Protein AF-A0A8S2YI20-F1 (afdb_monomer_lite)

Foldseek 3Di:
DDDDFAWPDWDADPVNQWIWTAGPVRDIDIDGPDPVVCCVVVVVVVVVVVVVVVVVVPDPVVPPPPVPPDDPDD

pLDDT: mean 70.21, std 16.64, range [43.0, 95.19]

Organism: NCBI:txid392030

Secondary structure (DSSP, 8-state):
-PPPPPEEEEEE-TTSSEEEEEETTS-EEEEES--TT-THHHHHHHHHHHHHHHHHT--TTSGGGSTTS-----

Sequence (74 aa):
MKCPAKVRQAVATQDGQALVVGYEDGAVQMFLIADPFEPENVEHLKQWRQQQLEAMAVDPAQQETIDQYIEPSV

Structure (mmCIF, N/CA/C/O backbone):
data_AF-A0A8S2YI20-F1
#
_entry.id   AF-A0A8S2YI20-F1
#
loop_
_atom_site.group_PDB
_atom_site.id
_atom_site.type_symbol
_atom_site.label_atom_id
_atom_site.label_alt_id
_atom_site.label_comp_id
_atom_site.label_asym_id
_atom_site.label_entity_id
_atom_site.label_seq_id
_atom_site.pdbx_PDB_ins_code
_atom_site.Cartn_x
_atom_site.Cartn_y
_atom_site.Cartn_z
_atom_site.occupancy
_atom_site.B_iso_or_equiv
_atom_site.auth_seq_id
_atom_site.auth_comp_id
_atom_site.auth_asym_id
_atom_site.auth_atom_id
_atom_site.pdbx_PDB_model_num
ATOM 1 N N . MET A 1 1 ? -6.993 -23.920 -4.008 1.00 48.09 1 MET A N 1
ATOM 2 C CA . MET A 1 1 ? -6.641 -22.483 -3.973 1.00 48.09 1 MET A CA 1
ATOM 3 C C . MET A 1 1 ? -7.908 -21.685 -4.239 1.00 48.09 1 MET A C 1
ATOM 5 O O . MET A 1 1 ? -8.530 -21.934 -5.261 1.00 48.09 1 MET A O 1
ATOM 9 N N . LYS A 1 2 ? -8.348 -20.810 -3.323 1.00 55.28 2 LYS A N 1
ATOM 10 C CA . LYS A 1 2 ? -9.420 -19.844 -3.626 1.00 55.28 2 LYS A CA 1
ATOM 11 C C . LYS A 1 2 ? -8.830 -18.778 -4.550 1.00 55.28 2 LYS A C 1
ATOM 13 O O . LYS A 1 2 ? -7.755 -18.265 -4.250 1.00 55.28 2 LYS A O 1
ATOM 18 N N . CYS A 1 3 ? -9.492 -18.482 -5.665 1.00 49.78 3 CYS A N 1
ATOM 19 C CA . CYS A 1 3 ? -9.149 -17.321 -6.482 1.00 49.78 3 CYS A CA 1
ATOM 20 C C . CYS A 1 3 ? -9.291 -16.060 -5.610 1.00 49.78 3 CYS A C 1
ATOM 22 O O . CYS A 1 3 ? -10.284 -15.971 -4.880 1.00 49.78 3 CYS A O 1
ATOM 24 N N . PRO A 1 4 ? -8.332 -15.120 -5.629 1.00 68.94 4 PRO A N 1
ATOM 25 C CA . PRO A 1 4 ? -8.474 -13.877 -4.882 1.00 68.94 4 PRO A CA 1
ATOM 26 C C . PRO A 1 4 ? -9.682 -13.095 -5.413 1.00 68.94 4 PRO A C 1
ATOM 28 O O . PRO A 1 4 ? -9.906 -13.032 -6.624 1.00 68.94 4 PRO A O 1
ATOM 31 N N . ALA A 1 5 ? -10.492 -12.554 -4.502 1.00 83.75 5 ALA A N 1
ATOM 32 C CA . ALA A 1 5 ? -11.681 -11.790 -4.853 1.00 83.75 5 ALA A CA 1
ATOM 33 C C . ALA A 1 5 ? -11.309 -10.527 -5.646 1.00 83.75 5 ALA A C 1
ATOM 35 O O . ALA A 1 5 ? -10.231 -9.957 -5.462 1.00 83.75 5 ALA A O 1
ATOM 36 N N . LYS A 1 6 ? -12.200 -10.081 -6.539 1.00 91.25 6 LYS A N 1
ATOM 37 C CA . LYS A 1 6 ? -11.981 -8.855 -7.316 1.00 91.25 6 LYS A CA 1
ATOM 38 C C . LYS A 1 6 ? -11.980 -7.638 -6.398 1.00 91.25 6 LYS A C 1
ATOM 40 O O . LYS A 1 6 ? -12.841 -7.512 -5.528 1.00 91.25 6 LYS A O 1
ATOM 45 N N . VAL A 1 7 ? -11.031 -6.734 -6.621 1.00 92.44 7 VAL A N 1
ATOM 46 C CA . VAL A 1 7 ? -10.994 -5.434 -5.946 1.00 92.44 7 VAL A CA 1
ATOM 47 C C . VAL A 1 7 ? -12.084 -4.547 -6.532 1.00 92.44 7 VAL A C 1
ATOM 49 O O . VAL A 1 7 ? -12.124 -4.328 -7.741 1.00 92.44 7 VAL A O 1
ATOM 52 N N . ARG A 1 8 ? -12.950 -4.020 -5.667 1.00 93.81 8 ARG A N 1
ATOM 53 C CA . ARG A 1 8 ? -13.990 -3.057 -6.042 1.00 93.81 8 ARG A CA 1
ATOM 54 C C . ARG A 1 8 ? -13.530 -1.619 -5.834 1.00 93.81 8 ARG A C 1
ATOM 56 O O . ARG A 1 8 ? -13.864 -0.751 -6.634 1.00 93.81 8 ARG A O 1
ATOM 63 N N . GLN A 1 9 ? -12.806 -1.357 -4.748 1.00 91.50 9 GLN A N 1
ATOM 64 C CA . GLN A 1 9 ? -12.359 -0.011 -4.395 1.00 91.50 9 GLN A CA 1
ATOM 65 C C . GLN A 1 9 ? -11.059 -0.053 -3.593 1.00 91.50 9 GLN A C 1
ATOM 67 O O . GLN A 1 9 ? -10.840 -0.975 -2.809 1.00 91.50 9 GLN A O 1
ATOM 72 N N . ALA A 1 10 ? -10.227 0.974 -3.759 1.00 92.12 10 ALA A N 1
ATOM 73 C CA . ALA A 1 10 ? -9.046 1.203 -2.941 1.00 92.12 10 ALA A CA 1
ATOM 74 C C . ALA A 1 10 ? -8.959 2.683 -2.539 1.00 92.12 10 ALA A C 1
ATOM 76 O O . ALA A 1 10 ? -9.227 3.561 -3.361 1.00 92.12 10 ALA A O 1
ATOM 77 N N . VAL A 1 11 ? -8.612 2.955 -1.280 1.00 92.88 11 VAL A N 1
ATOM 78 C CA . VAL A 1 11 ? -8.484 4.312 -0.723 1.00 92.88 11 VAL A CA 1
ATOM 79 C C . VAL A 1 11 ? -7.235 4.383 0.149 1.00 92.88 11 VAL A C 1
ATOM 81 O O . VAL A 1 11 ? -7.053 3.554 1.038 1.00 92.88 11 VAL A O 1
ATOM 84 N N . ALA A 1 12 ? -6.375 5.370 -0.101 1.00 88.19 12 ALA A N 1
ATOM 85 C CA . ALA A 1 12 ? -5.248 5.667 0.777 1.00 88.19 12 ALA A CA 1
ATOM 86 C C . ALA A 1 12 ? -5.716 6.497 1.980 1.00 88.19 12 ALA A C 1
ATOM 88 O O . ALA A 1 12 ? -6.571 7.377 1.837 1.00 88.19 1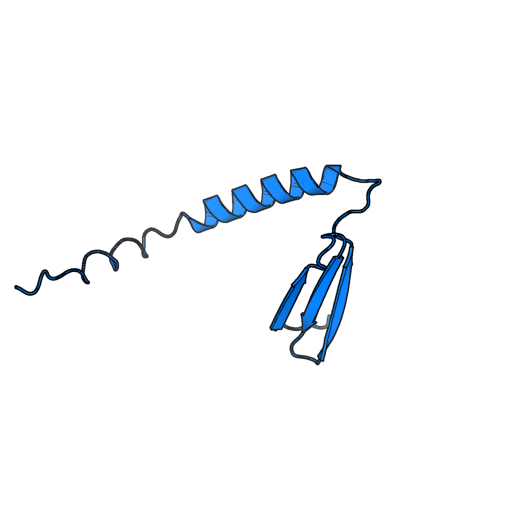2 ALA A O 1
ATOM 89 N N . THR A 1 13 ? -5.159 6.240 3.162 1.00 84.00 13 THR A N 1
ATOM 90 C CA . THR A 1 13 ? -5.367 7.113 4.319 1.00 84.00 13 THR A CA 1
ATOM 91 C C . THR A 1 13 ? -4.761 8.486 4.051 1.00 84.00 13 THR A C 1
ATOM 93 O O . THR A 1 13 ? -3.799 8.630 3.297 1.00 84.00 13 THR A O 1
ATOM 96 N N . GLN A 1 14 ? -5.336 9.525 4.657 1.00 84.62 14 GLN A N 1
ATOM 97 C CA . GLN A 1 14 ? -4.912 10.907 4.412 1.00 84.62 14 GLN A CA 1
ATOM 98 C C . GLN A 1 14 ? -3.449 11.162 4.815 1.00 84.62 14 GLN A C 1
ATOM 100 O O . GLN A 1 14 ? -2.787 12.008 4.222 1.00 84.62 14 GLN A O 1
ATOM 105 N N . ASP A 1 15 ? -2.944 10.421 5.800 1.00 79.88 15 ASP A N 1
ATOM 106 C CA . ASP A 1 15 ? -1.546 10.444 6.241 1.00 79.88 15 ASP A CA 1
ATOM 107 C C . ASP A 1 15 ? -0.601 9.620 5.343 1.00 79.88 15 ASP A C 1
ATOM 109 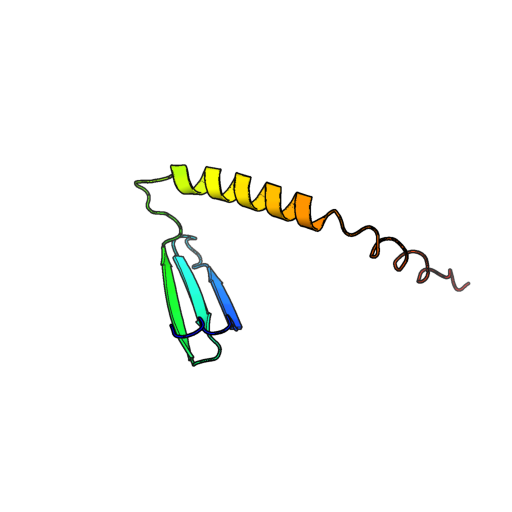O O . ASP A 1 15 ? 0.607 9.617 5.572 1.00 79.88 15 ASP A O 1
ATOM 113 N N . GLY A 1 16 ? -1.130 8.922 4.332 1.00 79.25 16 GLY A N 1
ATOM 114 C CA . GLY A 1 16 ? -0.369 8.104 3.389 1.00 79.25 16 GLY A CA 1
ATOM 115 C C . GLY A 1 16 ? 0.237 6.831 3.982 1.00 79.25 16 GLY A C 1
ATOM 116 O O . GLY A 1 16 ? 1.022 6.173 3.303 1.00 79.25 16 GLY A O 1
ATOM 117 N N . GLN A 1 17 ? -0.097 6.470 5.224 1.00 80.31 17 GLN A N 1
ATOM 118 C CA . GLN A 1 17 ? 0.517 5.325 5.905 1.00 80.31 17 GLN A CA 1
ATOM 119 C C . GLN A 1 17 ? -0.158 3.999 5.574 1.00 80.31 17 GLN A C 1
ATOM 121 O O . GLN A 1 17 ? 0.459 2.947 5.743 1.00 80.31 17 GLN A O 1
ATOM 126 N N . ALA A 1 18 ? -1.397 4.024 5.083 1.00 83.94 18 ALA A N 1
ATOM 127 C CA . ALA A 1 18 ? -2.135 2.817 4.771 1.00 83.94 18 ALA A CA 1
ATOM 128 C C . ALA A 1 18 ? -2.955 2.915 3.481 1.00 83.94 18 ALA A C 1
ATOM 130 O O . ALA A 1 18 ? -3.408 3.981 3.063 1.00 83.94 18 ALA A O 1
ATOM 131 N N . LEU A 1 19 ? -3.177 1.754 2.869 1.00 88.62 19 LEU A N 1
ATOM 132 C CA . LEU A 1 19 ? -4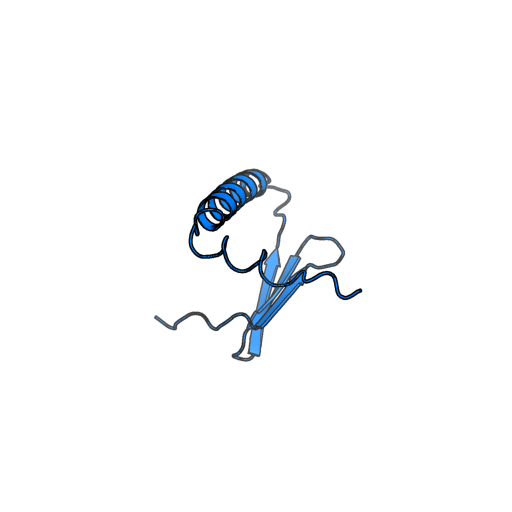.097 1.528 1.766 1.00 88.62 19 LEU A CA 1
ATOM 133 C C . LEU A 1 19 ? -5.195 0.580 2.239 1.00 88.62 19 LEU A C 1
ATOM 135 O O . LEU A 1 19 ? -4.914 -0.549 2.637 1.00 88.62 19 LEU A O 1
ATOM 139 N N . VAL A 1 20 ? -6.446 1.014 2.158 1.00 91.88 20 VAL A N 1
ATOM 140 C CA . VAL A 1 20 ? -7.613 0.173 2.427 1.00 91.88 20 VAL A CA 1
ATOM 141 C C . VAL A 1 20 ? -8.182 -0.310 1.099 1.00 91.88 20 VAL A C 1
ATOM 143 O O . VAL A 1 20 ? -8.493 0.497 0.225 1.00 91.88 20 VAL A O 1
ATOM 146 N N . VAL A 1 21 ? -8.327 -1.624 0.953 1.00 94.12 21 VAL A N 1
ATOM 147 C CA . VAL A 1 21 ? -8.854 -2.294 -0.240 1.00 94.12 21 VAL A CA 1
ATOM 148 C C . VAL A 1 21 ? -10.137 -3.029 0.123 1.00 94.12 21 VAL A C 1
ATOM 150 O O . VAL A 1 21 ? -10.142 -3.873 1.019 1.00 94.12 21 VAL A O 1
ATOM 153 N N . GLY A 1 22 ? -11.220 -2.707 -0.581 1.00 91.69 22 GLY A N 1
ATOM 154 C CA . GLY A 1 22 ? -12.503 -3.398 -0.498 1.00 91.69 22 GLY A CA 1
ATOM 155 C C . GLY A 1 22 ? -12.706 -4.333 -1.688 1.00 91.69 22 GLY A C 1
ATOM 156 O O . GLY A 1 22 ? -12.519 -3.936 -2.844 1.00 91.69 22 GLY A O 1
ATOM 157 N N . TYR A 1 23 ? -13.116 -5.565 -1.405 1.00 95.19 23 TYR A N 1
ATOM 158 C CA . TYR A 1 23 ? -13.346 -6.621 -2.388 1.00 95.19 23 TYR A CA 1
ATOM 159 C C . TYR 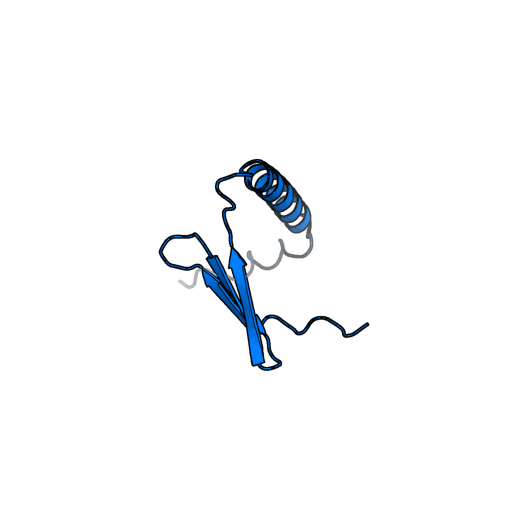A 1 23 ? -14.844 -6.801 -2.693 1.00 95.19 23 TYR A C 1
ATOM 161 O O . TYR A 1 23 ? -15.711 -6.416 -1.906 1.00 95.19 23 TYR A O 1
ATOM 169 N N . GLU A 1 24 ? -15.173 -7.389 -3.846 1.00 94.38 24 GLU A N 1
ATOM 170 C CA . GLU A 1 24 ? -16.565 -7.670 -4.246 1.00 94.38 24 GLU A CA 1
ATOM 171 C C . GLU A 1 24 ? -17.276 -8.676 -3.330 1.00 94.38 24 GLU A C 1
ATOM 173 O O . GLU A 1 24 ? -18.499 -8.640 -3.215 1.00 94.38 24 GLU A O 1
ATOM 178 N N . ASP A 1 25 ? -16.524 -9.546 -2.652 1.00 92.38 25 ASP A N 1
ATOM 179 C CA . ASP A 1 25 ? -17.051 -10.507 -1.677 1.00 92.38 25 ASP A CA 1
ATOM 180 C C . ASP A 1 25 ? -17.332 -9.881 -0.297 1.00 92.38 25 ASP A C 1
ATOM 182 O O . ASP A 1 25 ? -17.754 -10.574 0.628 1.00 92.38 25 ASP A O 1
ATOM 186 N N . GLY A 1 26 ? -17.117 -8.568 -0.162 1.00 91.12 26 GLY A N 1
ATOM 187 C CA . GLY A 1 26 ? -17.308 -7.816 1.073 1.00 91.12 26 GLY A CA 1
ATOM 188 C C . GLY A 1 26 ? -16.112 -7.862 2.023 1.00 91.12 26 GLY A C 1
ATOM 189 O O . GLY A 1 26 ? -16.165 -7.220 3.074 1.00 91.12 26 GLY A O 1
ATOM 190 N N . ALA A 1 27 ? -15.031 -8.571 1.680 1.00 90.75 27 ALA A N 1
ATOM 191 C CA . ALA A 1 27 ? -13.803 -8.507 2.457 1.00 90.75 27 ALA A CA 1
ATOM 192 C C . ALA A 1 27 ? -13.178 -7.106 2.369 1.00 90.75 27 ALA A C 1
ATOM 194 O O . ALA A 1 27 ? -13.285 -6.404 1.360 1.00 90.75 27 ALA A O 1
ATOM 195 N N . VAL A 1 28 ? -12.478 -6.717 3.433 1.00 91.19 28 VAL A N 1
ATOM 196 C CA . VAL A 1 28 ? -11.677 -5.492 3.483 1.00 91.19 28 VAL A CA 1
ATOM 197 C C . VAL A 1 28 ? -10.297 -5.845 4.020 1.00 91.19 28 VAL A C 1
ATOM 199 O O . VAL A 1 28 ? -10.183 -6.547 5.025 1.00 91.19 28 VAL A O 1
ATOM 202 N N . GLN A 1 29 ? -9.250 -5.370 3.351 1.00 87.50 29 GLN A N 1
ATOM 203 C CA . GLN A 1 29 ? -7.867 -5.496 3.807 1.00 87.50 29 GLN A CA 1
ATOM 204 C C . GLN A 1 29 ? -7.210 -4.127 3.895 1.00 87.50 29 GLN A C 1
ATOM 206 O O . GLN A 1 29 ? -7.446 -3.256 3.062 1.00 87.50 29 GLN A O 1
ATOM 211 N N . MET A 1 30 ? -6.371 -3.958 4.912 1.00 85.94 30 MET A N 1
ATOM 212 C CA . MET A 1 30 ? -5.547 -2.775 5.095 1.00 85.94 30 MET A CA 1
ATOM 213 C C . MET A 1 30 ? -4.083 -3.168 4.930 1.00 85.94 30 MET A C 1
ATOM 215 O O . MET A 1 30 ? -3.613 -4.101 5.579 1.00 85.94 30 MET A O 1
ATOM 219 N N . PHE A 1 31 ? -3.379 -2.445 4.071 1.00 82.88 31 PHE A N 1
ATOM 220 C CA . PHE A 1 31 ? -1.946 -2.579 3.845 1.00 82.88 31 PHE A CA 1
ATOM 221 C C . PHE A 1 31 ? -1.250 -1.355 4.420 1.00 82.88 31 PHE A C 1
ATOM 223 O O . PHE A 1 31 ? -1.708 -0.240 4.189 1.00 82.88 31 PHE A O 1
ATOM 230 N N . LEU A 1 32 ? -0.147 -1.541 5.138 1.00 83.69 32 LEU A N 1
ATOM 231 C CA . LEU A 1 32 ? 0.717 -0.433 5.540 1.00 83.69 32 LEU A CA 1
ATOM 232 C C . LEU A 1 32 ? 1.641 -0.097 4.358 1.00 83.69 32 LEU A C 1
ATOM 234 O O . LEU A 1 32 ? 2.294 -0.989 3.822 1.00 83.69 32 LEU A O 1
ATOM 238 N N . ILE A 1 33 ? 1.633 1.160 3.905 1.00 75.25 33 ILE A N 1
ATOM 239 C CA . ILE A 1 33 ? 2.361 1.632 2.708 1.00 75.25 33 ILE A CA 1
ATOM 240 C C . ILE A 1 33 ? 3.834 1.895 3.027 1.00 75.25 33 ILE A C 1
ATOM 242 O O . ILE A 1 33 ? 4.702 1.683 2.183 1.00 75.25 33 ILE A O 1
ATOM 246 N N . ALA A 1 34 ? 4.116 2.346 4.244 1.00 65.62 34 ALA A N 1
ATOM 247 C CA . ALA A 1 34 ? 5.466 2.528 4.735 1.00 65.62 34 ALA A CA 1
ATOM 248 C C . ALA A 1 34 ? 5.649 1.628 5.951 1.00 65.62 34 ALA A C 1
ATOM 250 O O . ALA A 1 34 ? 5.069 1.882 7.006 1.00 65.62 34 ALA A O 1
ATOM 251 N N . ASP A 1 35 ? 6.485 0.604 5.814 1.00 58.00 35 ASP A N 1
ATOM 252 C CA . ASP A 1 35 ? 7.325 0.268 6.948 1.00 58.00 35 ASP A CA 1
ATOM 253 C C . ASP A 1 35 ? 8.412 1.359 6.998 1.00 58.00 35 ASP A C 1
ATOM 255 O O . ASP A 1 35 ? 9.232 1.430 6.076 1.00 58.00 35 ASP A O 1
ATOM 259 N N . PRO A 1 36 ? 8.420 2.261 7.999 1.00 55.56 36 PRO A N 1
ATOM 260 C CA . PRO A 1 36 ? 9.471 3.270 8.114 1.00 55.56 36 PRO A CA 1
ATOM 261 C C . PRO A 1 36 ? 10.872 2.652 8.269 1.00 55.56 36 PRO A C 1
ATOM 263 O O . PRO A 1 36 ? 11.860 3.378 8.154 1.00 55.56 36 PRO A O 1
ATOM 266 N N . PHE A 1 37 ? 10.972 1.340 8.508 1.00 54.84 37 PHE A N 1
ATOM 267 C CA . PHE A 1 37 ? 12.227 0.611 8.639 1.00 54.84 37 PHE A CA 1
ATOM 268 C C . PHE A 1 37 ? 12.722 -0.046 7.338 1.00 54.84 37 PHE A C 1
ATOM 270 O O . PHE A 1 37 ? 13.888 -0.430 7.297 1.00 54.84 37 PHE A O 1
ATOM 277 N N . GLU A 1 38 ? 11.924 -0.105 6.259 1.00 58.50 38 GLU A N 1
ATOM 278 C CA . GLU A 1 38 ? 12.346 -0.696 4.970 1.00 58.50 38 GLU A CA 1
ATOM 279 C C . GLU A 1 38 ? 11.968 0.162 3.735 1.00 58.50 38 GLU A C 1
ATOM 281 O O . GLU A 1 38 ? 11.138 -0.226 2.904 1.00 58.50 38 GLU A O 1
ATOM 286 N N . PRO A 1 39 ? 12.603 1.337 3.550 1.00 57.47 39 PRO A N 1
ATOM 287 C CA . PRO A 1 39 ? 12.362 2.234 2.410 1.00 57.47 39 PRO A CA 1
ATOM 288 C C . PRO A 1 39 ? 12.768 1.654 1.040 1.00 57.47 39 PRO A C 1
ATOM 290 O O . PRO A 1 39 ? 12.365 2.184 0.002 1.00 57.47 39 PRO A O 1
ATOM 293 N N . GLU A 1 40 ? 13.537 0.564 1.014 1.00 60.16 40 GLU A N 1
ATOM 294 C CA . GLU A 1 40 ? 14.052 -0.090 -0.201 1.00 60.16 40 GLU A CA 1
ATOM 295 C C . GLU A 1 40 ? 12.925 -0.597 -1.120 1.00 60.16 40 GLU A C 1
ATOM 297 O O . GLU A 1 40 ? 13.048 -0.587 -2.349 1.00 60.16 40 GLU A O 1
ATOM 302 N N . ASN A 1 41 ? 11.772 -0.931 -0.534 1.00 63.22 41 ASN A N 1
ATOM 303 C CA . ASN A 1 41 ? 10.592 -1.378 -1.269 1.00 63.22 41 ASN A CA 1
ATOM 304 C C . ASN A 1 41 ? 9.977 -0.269 -2.139 1.00 63.22 41 ASN A C 1
ATOM 306 O O . ASN A 1 41 ? 9.421 -0.556 -3.197 1.00 63.22 41 ASN A O 1
ATOM 310 N N . VAL A 1 42 ? 10.107 1.006 -1.760 1.00 63.78 42 VAL A N 1
ATOM 311 C CA . VAL A 1 42 ? 9.493 2.115 -2.511 1.00 63.78 42 VAL A CA 1
ATOM 312 C C . VAL A 1 42 ? 10.195 2.337 -3.849 1.00 63.78 42 VAL A C 1
ATOM 314 O O . VAL A 1 42 ? 9.534 2.543 -4.868 1.00 63.78 42 VAL A O 1
ATOM 317 N N . GLU A 1 43 ? 11.526 2.283 -3.871 1.00 68.31 43 GLU A N 1
ATOM 318 C CA . GLU A 1 43 ? 12.289 2.494 -5.104 1.00 68.31 43 GLU A CA 1
ATOM 319 C C . GLU A 1 43 ? 12.117 1.315 -6.070 1.00 68.31 43 GLU A C 1
ATOM 321 O O . GLU A 1 43 ? 11.910 1.518 -7.268 1.00 68.31 43 GLU A O 1
ATOM 326 N N . HIS A 1 44 ? 12.061 0.091 -5.537 1.00 67.06 44 HIS A N 1
ATOM 327 C CA . HIS A 1 44 ? 11.713 -1.097 -6.315 1.00 67.06 44 HIS A CA 1
ATOM 328 C C . HIS A 1 44 ? 10.313 -0.977 -6.939 1.00 67.06 44 HIS A C 1
ATOM 330 O O . HIS A 1 44 ? 10.130 -1.243 -8.127 1.00 67.06 44 HIS A O 1
ATOM 336 N N . LEU A 1 45 ? 9.317 -0.522 -6.170 1.00 64.75 45 LEU A N 1
ATOM 337 C CA . LEU A 1 45 ? 7.949 -0.335 -6.664 1.00 64.75 45 LEU A CA 1
ATOM 338 C C . LEU A 1 45 ? 7.850 0.755 -7.741 1.00 64.75 45 LEU A C 1
ATOM 340 O O . LEU A 1 45 ? 7.074 0.608 -8.689 1.00 64.75 45 LEU A O 1
ATOM 344 N N . LYS A 1 46 ? 8.641 1.831 -7.645 1.00 69.25 46 LYS A N 1
ATOM 345 C CA . LYS A 1 46 ? 8.723 2.852 -8.705 1.00 69.25 46 LYS A CA 1
ATOM 346 C C . LYS A 1 46 ? 9.305 2.281 -9.994 1.00 69.25 46 LYS A C 1
ATOM 348 O O . LYS A 1 46 ? 8.735 2.511 -11.059 1.00 69.25 46 LYS A O 1
ATOM 353 N N . GLN A 1 47 ? 10.398 1.524 -9.896 1.00 76.44 47 GLN 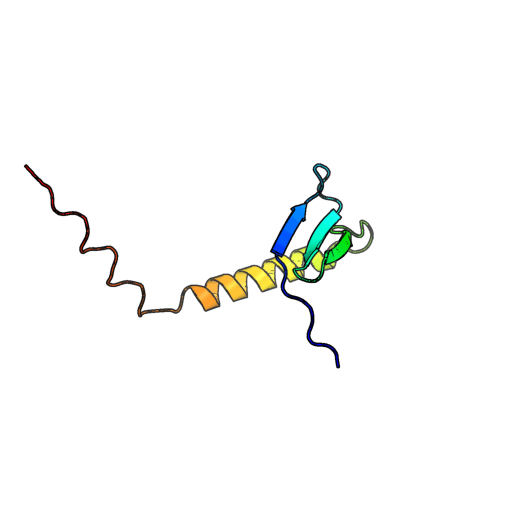A N 1
ATOM 354 C CA . GLN A 1 47 ? 11.021 0.870 -11.050 1.00 76.44 47 GLN A CA 1
ATOM 355 C C . GLN A 1 47 ? 10.055 -0.121 -11.705 1.00 76.44 47 GLN A C 1
ATOM 357 O O . GLN A 1 47 ? 9.866 -0.089 -12.920 1.00 76.44 47 GLN A O 1
ATOM 362 N N . TRP A 1 48 ? 9.370 -0.932 -10.899 1.00 73.25 48 TRP A N 1
ATOM 363 C CA . TRP A 1 48 ? 8.352 -1.860 -11.382 1.00 73.25 48 TRP A CA 1
ATOM 364 C C . TRP A 1 48 ? 7.195 -1.136 -12.091 1.00 73.25 48 TRP A C 1
ATOM 366 O O . TRP A 1 48 ? 6.808 -1.522 -13.194 1.00 73.25 48 TRP A O 1
ATOM 376 N N . ARG A 1 49 ? 6.674 -0.037 -11.523 1.00 74.12 49 ARG A N 1
ATOM 377 C CA . ARG A 1 49 ? 5.620 0.771 -12.163 1.00 74.12 49 ARG A CA 1
ATOM 378 C C . ARG A 1 49 ? 6.074 1.355 -13.501 1.00 74.12 49 ARG A C 1
ATOM 380 O O . ARG A 1 49 ? 5.291 1.352 -14.448 1.00 74.12 49 ARG A O 1
ATOM 387 N N . GLN A 1 50 ? 7.302 1.862 -13.579 1.00 73.38 50 GLN A N 1
ATOM 388 C CA . GLN A 1 50 ? 7.853 2.430 -14.810 1.00 73.38 50 GLN A CA 1
ATOM 389 C C . GLN A 1 50 ? 7.916 1.374 -15.925 1.00 73.38 50 GLN A C 1
ATOM 391 O O . GLN A 1 50 ? 7.445 1.627 -17.030 1.00 73.38 50 GLN A O 1
ATOM 396 N N . GLN A 1 51 ? 8.370 0.160 -15.601 1.00 75.44 51 GLN A N 1
ATOM 397 C CA . GLN A 1 51 ? 8.380 -0.971 -16.537 1.00 75.44 51 GLN A CA 1
ATOM 398 C C . GLN A 1 51 ? 6.970 -1.354 -17.013 1.00 75.44 51 GLN A C 1
ATOM 400 O O . GLN A 1 51 ? 6.781 -1.683 -18.182 1.00 75.44 51 GLN A O 1
ATOM 405 N N . GLN A 1 52 ? 5.963 -1.295 -16.134 1.00 70.44 52 GLN A N 1
ATOM 406 C CA . GLN A 1 52 ? 4.572 -1.561 -16.518 1.00 70.44 52 GLN A CA 1
ATOM 407 C C . GLN A 1 52 ? 3.999 -0.475 -17.438 1.00 70.44 52 GLN A C 1
ATOM 409 O O . GLN A 1 52 ? 3.317 -0.802 -18.404 1.00 70.44 52 GLN A O 1
ATOM 414 N N . LEU A 1 53 ? 4.287 0.806 -17.182 1.00 73.38 53 LEU A N 1
ATOM 415 C CA . LEU A 1 53 ? 3.840 1.906 -18.046 1.00 73.38 53 LEU A CA 1
ATOM 416 C C . LEU A 1 53 ? 4.472 1.832 -19.439 1.00 73.38 53 LEU A C 1
ATOM 418 O O . LEU A 1 53 ? 3.780 2.037 -20.432 1.00 73.38 53 LEU A O 1
ATOM 422 N N . GLU A 1 54 ? 5.758 1.496 -19.518 1.00 76.31 54 GLU A N 1
ATOM 423 C CA . GLU A 1 54 ? 6.452 1.275 -20.791 1.00 76.31 54 GLU A CA 1
ATOM 424 C C . GLU A 1 54 ? 5.878 0.075 -21.548 1.00 76.31 54 GLU A C 1
ATOM 426 O O . GLU A 1 54 ? 5.656 0.162 -22.752 1.00 76.31 54 GLU A O 1
ATOM 431 N N . ALA A 1 55 ? 5.559 -1.016 -20.848 1.00 67.44 55 ALA A N 1
ATOM 432 C CA . ALA A 1 55 ? 4.908 -2.176 -21.451 1.00 67.44 55 ALA A CA 1
ATOM 433 C C . ALA A 1 55 ? 3.484 -1.862 -21.952 1.00 67.44 55 ALA A C 1
ATOM 435 O O . ALA A 1 55 ? 3.075 -2.384 -22.985 1.00 67.44 55 ALA A O 1
ATOM 436 N N . MET A 1 56 ? 2.742 -0.994 -21.255 1.00 58.75 56 MET A N 1
ATOM 437 C CA . MET A 1 56 ? 1.404 -0.543 -21.665 1.00 58.75 56 MET A CA 1
ATOM 438 C C . MET A 1 56 ? 1.424 0.492 -22.800 1.00 58.75 56 MET A C 1
ATOM 440 O O . MET A 1 56 ? 0.431 0.621 -23.508 1.00 58.75 56 MET A O 1
ATOM 444 N N . ALA A 1 57 ? 2.530 1.216 -22.997 1.00 60.31 57 ALA A N 1
ATOM 445 C CA . ALA A 1 57 ? 2.692 2.161 -24.105 1.00 60.31 57 ALA A CA 1
ATOM 446 C C . ALA A 1 57 ? 2.874 1.467 -25.471 1.00 60.31 57 ALA A C 1
ATOM 448 O O . ALA A 1 57 ? 2.826 2.126 -26.508 1.00 60.31 57 ALA A O 1
ATOM 449 N N . VAL A 1 58 ? 3.062 0.144 -25.489 1.00 51.84 58 VAL A N 1
ATOM 450 C CA . VAL A 1 58 ? 3.179 -0.659 -26.710 1.00 51.84 58 VAL A CA 1
ATOM 451 C C . VAL A 1 58 ? 1.840 -1.343 -27.014 1.00 51.84 58 VAL A C 1
ATOM 453 O O . VAL A 1 58 ? 1.739 -2.566 -27.011 1.00 51.84 58 VAL A O 1
ATOM 456 N N . ASP A 1 59 ? 0.803 -0.553 -27.299 1.00 49.81 59 ASP A N 1
ATOM 457 C CA . ASP A 1 59 ? -0.324 -1.020 -28.116 1.00 49.81 59 ASP A CA 1
ATOM 458 C C . ASP A 1 59 ? -0.449 -0.139 -29.372 1.00 49.81 59 ASP A C 1
ATOM 460 O O . ASP A 1 59 ? -1.131 0.890 -29.358 1.00 49.81 59 ASP A O 1
ATOM 464 N N . PRO A 1 60 ? 0.223 -0.508 -30.479 1.00 52.28 60 PRO A N 1
ATOM 465 C CA . PRO A 1 60 ? 0.138 0.239 -31.731 1.00 52.28 60 PRO A CA 1
ATOM 466 C C . PRO A 1 60 ? -1.272 0.244 -32.354 1.00 52.28 60 PRO A C 1
ATOM 468 O O . PRO A 1 60 ? -1.484 0.976 -33.317 1.00 52.28 60 PRO A O 1
ATOM 471 N N . ALA A 1 61 ? -2.245 -0.516 -31.832 1.00 52.97 61 ALA A N 1
ATOM 472 C CA . ALA A 1 61 ? -3.610 -0.546 -32.361 1.00 52.97 61 ALA A CA 1
ATOM 473 C C . ALA A 1 61 ? -4.533 0.558 -31.804 1.00 52.97 61 ALA A C 1
ATOM 475 O O . ALA A 1 61 ? -5.616 0.762 -32.349 1.00 52.97 61 ALA A O 1
ATOM 476 N N . GLN A 1 62 ? -4.138 1.295 -30.755 1.00 49.94 62 GLN A N 1
ATOM 477 C CA . GLN A 1 62 ? -4.973 2.373 -30.189 1.00 49.94 62 GLN A CA 1
ATOM 478 C C . GLN A 1 62 ? -4.665 3.776 -30.742 1.00 49.94 62 GLN A C 1
ATOM 480 O O . GLN A 1 62 ? -5.388 4.725 -30.436 1.00 49.94 62 GLN A O 1
ATOM 485 N N . GLN A 1 63 ? -3.637 3.923 -31.585 1.00 49.03 63 GLN A N 1
ATOM 486 C CA . GLN A 1 63 ? -3.202 5.232 -32.087 1.00 49.03 63 GLN A CA 1
ATOM 487 C C . GLN A 1 63 ? -4.122 5.812 -33.185 1.00 49.03 63 GLN A C 1
ATOM 489 O O . GLN A 1 63 ? -4.150 7.024 -33.363 1.00 49.03 63 GLN A O 1
ATOM 494 N N . GLU A 1 64 ? -4.914 4.998 -33.897 1.00 47.41 64 GLU A N 1
ATOM 495 C CA . GLU A 1 64 ? -5.664 5.466 -35.084 1.00 47.41 64 GLU A CA 1
ATOM 496 C C . GLU A 1 64 ? -7.094 5.984 -34.816 1.00 47.41 64 GLU A C 1
ATOM 498 O O . GLU A 1 64 ? -7.760 6.433 -35.744 1.00 47.41 64 GLU A O 1
ATOM 503 N N . THR A 1 65 ? -7.608 5.978 -33.578 1.00 49.56 65 THR A N 1
ATOM 504 C CA . THR A 1 65 ? -9.015 6.389 -33.315 1.00 49.56 65 THR A CA 1
ATOM 505 C C . THR A 1 65 ? -9.180 7.835 -32.812 1.00 49.56 65 THR A C 1
ATOM 507 O O . THR A 1 65 ? -10.306 8.309 -32.683 1.00 49.56 65 THR A O 1
ATOM 510 N N . ILE A 1 66 ? -8.098 8.582 -32.559 1.00 48.12 66 ILE A N 1
ATOM 511 C CA . ILE A 1 66 ? -8.197 9.944 -31.983 1.00 48.12 66 ILE A CA 1
ATOM 512 C C . ILE A 1 66 ? -8.208 11.056 -33.054 1.00 48.12 66 ILE A C 1
ATOM 514 O O . ILE A 1 66 ? -8.697 12.150 -32.784 1.00 48.12 66 ILE A O 1
ATOM 518 N N . ASP A 1 67 ? -7.805 10.773 -34.297 1.00 45.97 67 ASP A N 1
ATOM 519 C CA . ASP A 1 67 ? -7.771 11.785 -35.372 1.00 45.97 67 ASP A CA 1
ATOM 520 C C . ASP A 1 67 ? -9.090 11.928 -36.159 1.00 45.97 67 ASP A C 1
ATOM 522 O O . ASP A 1 67 ? -9.225 12.828 -36.985 1.00 45.97 67 ASP A O 1
ATOM 526 N N . GLN A 1 68 ? -10.098 11.086 -35.897 1.00 46.06 68 GLN A N 1
ATOM 527 C CA . GLN A 1 68 ? -11.380 11.117 -36.623 1.00 46.06 68 GLN A CA 1
ATOM 528 C C . GLN A 1 68 ? -12.506 11.912 -35.938 1.00 46.06 68 GLN A C 1
ATOM 530 O O . GLN A 1 68 ? -13.613 11.955 -36.466 1.00 46.06 68 GLN A O 1
ATOM 535 N N . TYR A 1 69 ? -12.253 12.563 -34.795 1.00 49.31 69 TYR A N 1
ATOM 536 C CA . TYR A 1 69 ? -13.292 13.279 -34.031 1.00 49.31 69 TYR A CA 1
ATOM 537 C C . TYR A 1 69 ? -13.016 14.773 -33.804 1.00 49.31 69 TYR A C 1
ATOM 539 O O . TYR A 1 69 ? -13.490 15.359 -32.832 1.00 49.31 69 TYR A O 1
ATOM 547 N N . ILE A 1 70 ? -12.289 15.415 -34.721 1.00 51.31 70 ILE A N 1
ATOM 548 C CA . ILE A 1 70 ? -12.280 16.879 -34.841 1.00 51.31 70 ILE A CA 1
ATOM 549 C C . ILE A 1 70 ? -12.615 17.240 -36.289 1.00 51.31 70 ILE A C 1
ATOM 551 O O . ILE A 1 70 ? -11.749 17.611 -37.075 1.00 51.31 70 ILE A O 1
ATOM 555 N N . GLU A 1 71 ? -13.892 17.131 -36.658 1.00 46.78 71 GLU A N 1
ATOM 556 C CA . GLU A 1 71 ? -14.387 17.946 -37.766 1.00 46.78 71 GLU A CA 1
ATOM 557 C C . GLU A 1 71 ? -14.562 19.386 -37.259 1.00 46.78 71 GLU A C 1
ATOM 559 O O . GLU A 1 71 ? -15.307 19.606 -36.297 1.00 46.78 71 GLU A O 1
ATOM 564 N N . PRO A 1 72 ? -13.919 20.394 -37.875 1.00 43.00 72 PRO A N 1
ATOM 565 C CA . PRO A 1 72 ? -14.270 21.779 -37.624 1.00 43.00 72 PRO A CA 1
ATOM 566 C C . PRO A 1 72 ? -15.626 22.054 -38.285 1.00 43.00 72 PRO A C 1
ATOM 568 O O . PRO A 1 72 ? -15.722 22.281 -39.490 1.00 43.00 72 PRO A O 1
ATOM 571 N N . SER A 1 73 ? -16.696 22.008 -37.492 1.00 49.59 73 SER A N 1
ATOM 572 C CA . SER A 1 73 ? -17.974 22.595 -37.888 1.00 49.59 73 SER A CA 1
ATOM 573 C C . SER A 1 73 ? -17.886 24.120 -37.798 1.00 49.59 73 SER A C 1
ATOM 575 O O . SER A 1 73 ? -17.942 24.666 -36.699 1.00 49.59 73 SER A O 1
ATOM 577 N N . VAL A 1 74 ? -17.840 24.729 -38.991 1.00 50.12 74 VAL A N 1
ATOM 578 C CA . VAL A 1 74 ? -18.181 26.122 -39.363 1.00 50.12 74 VAL A CA 1
ATOM 579 C C . VAL A 1 74 ? -17.205 27.223 -38.950 1.00 50.12 74 VAL A C 1
ATOM 581 O O . VAL A 1 74 ? -17.039 27.493 -37.744 1.00 50.12 74 VAL A O 1
#

Radius of gyration: 19.45 Å; c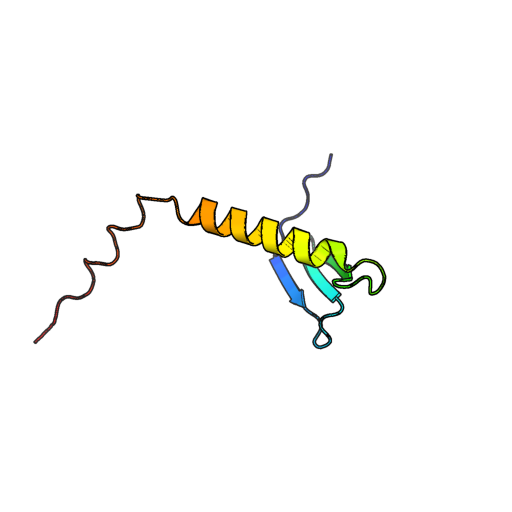hains: 1; bounding box: 32×49×48 Å